Protein 3DMN (pdb70)

Radius of gyration: 14.31 Å; Cα contacts (8 Å, |Δi|>4): 328; chains: 1; bounding box: 38×34×31 Å

Structure (mmCIF, N/CA/C/O backbone):
data_3DMN
#
_entry.id   3DMN
#
_cell.length_a   99.292
_cell.length_b   99.292
_cell.length_c   72.365
_cell.angle_alpha   90.00
_cell.angle_beta   90.00
_cell.angle_gamma   120.00
#
_symmetry.space_group_name_H-M   'P 65 2 2'
#
loop_
_entity.id
_entity.type
_entity.pdbx_description
1 polymer 'Putative DNA helicase'
2 non-polymer 'ACETATE ION'
3 non-polymer 1,2-ETHANEDIOL
4 non-polymer 'FORMIC ACID'
5 water water
#
loop_
_atom_site.group_PDB
_atom_site.id
_atom_site.type_symbol
_atom_site.label_atom_id
_atom_site.label_alt_id
_atom_site.label_comp_id
_atom_site.label_asym_id
_atom_site.label_entity_id
_atom_site.label_seq_id
_atom_site.pdbx_PDB_ins_code
_atom_site.Cartn_x
_atom_site.Cartn_y
_atom_site.Cartn_z
_atom_site.occupancy
_atom_site.B_iso_or_equiv
_atom_site.auth_seq_id
_atom_site.auth_comp_id
_atom_site.auth_asym_id
_atom_site.auth_atom_id
_atom_site.pdbx_PDB_model_num
ATOM 1 N N . ALA A 1 3 ? 23.401 57.599 -8.026 1.00 52.44 596 ALA A N 1
ATOM 2 C CA . ALA A 1 3 ? 22.280 56.642 -7.749 1.00 52.03 596 ALA A CA 1
ATOM 3 C C . ALA A 1 3 ? 22.285 55.493 -8.753 1.00 51.73 596 ALA A C 1
ATOM 4 O O . ALA A 1 3 ? 21.653 54.454 -8.529 1.00 52.23 596 ALA A O 1
ATOM 6 N N . SER A 1 4 ? 22.988 55.695 -9.867 1.00 50.50 597 SER A N 1
ATOM 7 C CA . SER A 1 4 ? 23.166 54.655 -10.884 1.00 48.89 597 SER A CA 1
ATOM 8 C C . SER A 1 4 ? 24.388 53.791 -10.566 1.00 48.11 597 SER A C 1
ATOM 9 O O . SER A 1 4 ? 24.427 52.605 -10.904 1.00 47.53 597 SER A O 1
ATOM 12 N N . TYR A 1 5 ? 25.380 54.406 -9.923 1.00 46.98 598 TYR A N 1
ATOM 13 C CA . TYR A 1 5 ? 26.605 53.705 -9.531 1.00 46.69 598 TYR A CA 1
ATOM 14 C C . TYR A 1 5 ? 26.361 52.806 -8.328 1.00 46.91 598 TYR A C 1
ATOM 15 O O . TYR A 1 5 ? 25.677 53.204 -7.375 1.00 48.01 598 TYR A O 1
ATOM 24 N N . ARG A 1 6 ? 26.965 51.619 -8.353 1.00 45.73 599 ARG A N 1
ATOM 25 C CA . ARG A 1 6 ? 26.926 50.711 -7.199 1.00 44.82 599 ARG A CA 1
ATOM 26 C C . ARG A 1 6 ? 28.313 50.148 -6.897 1.00 42.16 599 ARG A C 1
ATOM 27 O O . ARG A 1 6 ? 29.076 49.831 -7.829 1.00 42.87 599 ARG A O 1
ATOM 35 N N . SER A 1 7 ? 28.633 50.040 -5.607 1.00 40.44 600 SER A N 1
ATOM 36 C CA . SER A 1 7 ? 29.901 49.481 -5.187 1.00 37.38 600 SER A CA 1
ATOM 37 C C . SER A 1 7 ? 29.824 47.966 -5.225 1.00 34.65 600 SER A C 1
ATOM 38 O O . SER A 1 7 ? 28.749 47.364 -5.449 1.00 34.03 600 SER A O 1
ATOM 41 N N . THR A 1 8 ? 30.977 47.353 -5.003 1.00 30.63 601 THR A N 1
ATOM 42 C CA . THR A 1 8 ? 31.060 45.900 -4.883 1.00 28.67 601 THR A CA 1
ATOM 43 C C . THR A 1 8 ? 30.276 45.477 -3.653 1.00 27.45 601 THR A C 1
ATOM 44 O O . THR A 1 8 ? 30.089 46.259 -2.722 1.00 27.39 601 THR A O 1
ATOM 48 N N . GLN A 1 9 ? 29.839 44.218 -3.657 1.00 26.98 602 GLN A N 1
ATOM 49 C CA . GLN A 1 9 ? 29.210 43.680 -2.442 1.00 25.83 602 GLN A CA 1
ATOM 50 C C . GLN A 1 9 ? 30.078 43.839 -1.189 1.00 26.06 602 GLN A C 1
ATOM 51 O O . GLN A 1 9 ? 29.558 44.057 -0.092 1.00 25.99 602 GLN A O 1
ATOM 57 N N . GLN A 1 10 ? 31.388 43.697 -1.348 1.00 26.07 603 GLN A N 1
ATOM 58 C CA . GLN A 1 10 ? 32.318 43.781 -0.211 1.00 26.63 603 GLN A CA 1
ATOM 59 C C . GLN A 1 10 ? 32.240 45.169 0.423 1.00 27.17 603 GLN A C 1
ATOM 60 O O . GLN A 1 10 ? 32.144 45.301 1.650 1.00 28.40 603 GLN A O 1
ATOM 66 N N . ILE A 1 11 ? 32.307 46.203 -0.413 1.00 26.17 604 ILE A N 1
ATOM 67 C CA . ILE A 1 11 ? 32.245 47.587 0.101 1.00 26.61 604 ILE A CA 1
ATOM 68 C C . ILE A 1 11 ? 30.853 47.893 0.661 1.00 26.84 604 ILE A C 1
ATOM 69 O O . ILE A 1 11 ? 30.741 48.492 1.724 1.00 27.77 604 ILE A O 1
ATOM 74 N N . THR A 1 12 ? 29.803 47.462 -0.048 1.00 27.97 605 THR A N 1
ATOM 75 C CA . THR A 1 12 ? 28.425 47.681 0.395 1.00 28.47 605 THR A CA 1
ATOM 76 C C . THR A 1 12 ? 28.179 47.075 1.781 1.00 28.17 605 THR A C 1
ATOM 77 O O . THR A 1 12 ? 27.598 47.702 2.663 1.00 28.31 605 THR A O 1
ATOM 81 N N . ASP A 1 13 ? 28.632 45.841 1.957 1.00 26.82 606 ASP A N 1
ATOM 82 C CA . ASP A 1 13 ? 28.428 45.156 3.212 1.00 26.86 606 ASP A CA 1
ATOM 83 C C . ASP A 1 13 ? 29.213 45.757 4.386 1.00 27.51 606 ASP A C 1
ATOM 84 O O . ASP A 1 13 ? 28.688 45.861 5.487 1.00 28.39 606 ASP A O 1
ATOM 89 N N . PHE A 1 14 ? 30.474 46.084 4.146 1.00 27.45 607 PHE A N 1
ATOM 90 C CA . PHE A 1 14 ? 31.265 46.782 5.153 1.00 28.16 607 PHE A CA 1
ATOM 91 C C . PHE A 1 14 ? 30.615 48.139 5.524 1.00 28.21 607 PHE A C 1
ATOM 92 O O . PHE A 1 14 ? 30.364 48.439 6.721 1.00 28.31 607 PHE A O 1
ATOM 100 N N . THR A 1 15 ? 30.283 48.943 4.505 1.00 28.84 608 THR A N 1
ATOM 101 C CA . THR A 1 15 ? 29.765 50.261 4.814 1.00 29.34 608 THR A CA 1
ATOM 102 C C . THR A 1 15 ? 28.397 50.255 5.490 1.00 29.68 608 THR A C 1
ATOM 103 O O . THR A 1 15 ? 28.132 51.096 6.351 1.00 29.38 608 THR A O 1
ATOM 107 N N . LYS A 1 16 ? 27.525 49.312 5.117 1.00 28.55 609 LYS A N 1
ATOM 108 C CA . LYS A 1 16 ? 26.176 49.306 5.689 1.00 30.01 609 LYS A CA 1
ATOM 109 C C . LYS A 1 16 ? 26.248 49.189 7.225 1.00 29.93 609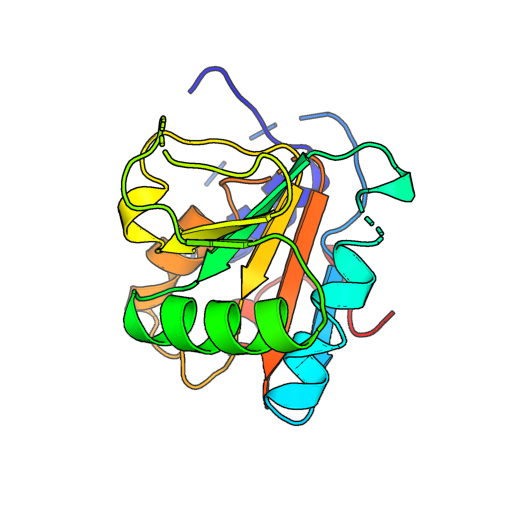 LYS A C 1
ATOM 110 O O . LYS A 1 16 ? 25.403 49.712 7.929 1.00 29.63 609 LYS A O 1
ATOM 116 N N . GLU A 1 17 ? 27.274 48.508 7.735 1.00 28.62 610 GLU A N 1
ATOM 117 C CA . GLU A 1 17 ? 27.337 48.200 9.166 1.00 29.00 610 GLU A CA 1
ATOM 118 C C . GLU A 1 17 ? 27.886 49.381 9.953 1.00 28.85 610 GLU A C 1
ATOM 119 O O . GLU A 1 17 ? 27.931 49.337 11.194 1.00 29.26 610 GLU A O 1
ATOM 125 N N . ILE A 1 18 ? 28.312 50.430 9.235 1.00 27.91 611 ILE A N 1
ATOM 126 C CA . ILE A 1 18 ? 28.758 51.675 9.932 1.00 28.91 611 ILE A CA 1
ATOM 127 C C . ILE A 1 18 ? 27.551 52.408 10.542 1.00 29.56 611 ILE A C 1
ATOM 128 O O . ILE A 1 18 ? 27.669 53.103 11.575 1.00 30.26 611 ILE A O 1
ATOM 133 N N . LEU A 1 19 ? 26.407 52.280 9.878 1.00 31.41 612 LEU A N 1
ATOM 134 C CA . LEU A 1 19 ? 25.173 52.919 10.345 1.00 32.91 612 LEU A CA 1
ATOM 135 C C . LEU A 1 19 ? 24.494 52.079 11.416 1.00 35.65 612 LEU A C 1
ATOM 136 O O . LEU A 1 19 ? 24.540 50.864 11.366 1.00 35.98 612 LEU A O 1
ATOM 141 N N . VAL A 1 20 ? 23.880 52.736 12.383 1.00 37.78 613 VAL A N 1
ATOM 142 C CA . VAL A 1 20 ? 22.991 52.053 13.329 1.00 42.64 613 VAL A CA 1
ATOM 143 C C . VAL A 1 20 ? 21.570 52.516 12.940 1.00 45.75 613 VAL A C 1
ATOM 144 O O . VAL A 1 20 ? 21.182 53.647 13.205 1.00 47.61 613 VAL A O 1
ATOM 148 N N . ASN A 1 21 ? 20.833 51.659 12.249 1.00 49.44 614 ASN A N 1
ATOM 149 C CA . ASN A 1 21 ? 19.663 52.112 11.475 1.00 51.70 614 ASN A CA 1
ATOM 150 C C . ASN A 1 21 ? 18.342 52.025 12.233 1.00 52.61 614 ASN A C 1
ATOM 151 O O . ASN A 1 21 ? 17.631 53.027 12.385 1.00 54.40 614 ASN A O 1
ATOM 156 N N . ARG A 1 30 ? 28.631 42.922 -8.409 1.00 38.27 623 ARG A N 1
ATOM 157 C CA . ARG A 1 30 ? 29.961 43.479 -8.344 1.00 36.19 623 ARG A CA 1
ATOM 158 C C . ARG A 1 30 ? 30.712 42.833 -7.183 1.00 35.23 623 ARG A C 1
ATOM 159 O O . ARG A 1 30 ? 30.336 43.012 -6.044 1.00 33.66 623 ARG A O 1
ATOM 161 N N . GLN A 1 31 ? 31.760 42.078 -7.489 1.00 34.39 624 GLN A N 1
ATOM 162 C CA . GLN A 1 31 ? 32.645 41.498 -6.466 1.00 34.32 624 GLN A CA 1
ATOM 163 C C . GLN A 1 31 ? 34.013 42.147 -6.514 1.00 34.46 624 GLN A C 1
ATOM 164 O O . GLN A 1 31 ? 34.534 42.407 -7.594 1.00 34.89 624 GLN A O 1
ATOM 170 N N . GLY A 1 32 ? 34.604 42.365 -5.344 1.00 33.71 625 GLY A N 1
ATOM 171 C CA . GLY A 1 32 ? 35.937 42.919 -5.240 1.00 33.83 625 GLY A CA 1
ATOM 172 C C . GLY A 1 32 ? 36.623 42.526 -3.941 1.00 34.41 625 GLY A C 1
ATOM 173 O O . GLY A 1 32 ? 36.130 41.652 -3.203 1.00 34.60 625 GLY A O 1
ATOM 174 N N . ASP A 1 33 ? 37.758 43.167 -3.671 1.00 33.50 626 ASP A N 1
ATOM 175 C CA . ASP A 1 33 ? 38.566 42.883 -2.480 1.00 34.03 626 ASP A CA 1
ATOM 176 C C . ASP A 1 33 ? 37.811 43.331 -1.232 1.00 33.04 626 ASP A C 1
ATOM 177 O O . ASP A 1 33 ? 37.116 44.363 -1.244 1.00 32.12 626 ASP A O 1
ATOM 182 N N . LEU A 1 34 ? 38.003 42.609 -0.131 1.00 32.93 627 LEU A N 1
ATOM 183 C CA . LEU A 1 34 ? 37.530 43.143 1.157 1.00 31.92 627 LEU A CA 1
ATOM 184 C C . LEU A 1 34 ? 38.221 44.481 1.434 1.00 31.89 627 LEU A C 1
ATOM 185 O O . LEU A 1 34 ? 39.422 44.616 1.155 1.00 30.87 627 LEU A O 1
ATOM 190 N N . PRO A 1 35 ? 37.469 45.473 1.973 1.00 31.28 628 PRO A N 1
ATOM 191 C CA . PRO A 1 35 ? 38.162 46.712 2.435 1.00 29.76 628 PRO A CA 1
ATOM 192 C C . PRO A 1 35 ? 39.307 46.371 3.358 1.00 30.65 628 PRO A C 1
ATOM 193 O O . PRO A 1 35 ? 39.237 45.401 4.124 1.00 29.39 628 PRO A O 1
ATOM 197 N N . ASN A 1 36 ? 40.400 47.104 3.213 1.00 29.90 629 ASN A N 1
ATOM 198 C CA . ASN A 1 36 ? 41.563 46.878 4.091 1.00 29.42 629 ASN A CA 1
ATOM 199 C C . ASN A 1 36 ? 41.737 48.025 5.047 1.00 30.11 629 ASN A C 1
ATOM 200 O O . ASN A 1 36 ? 41.796 49.178 4.634 1.00 30.01 629 ASN A O 1
ATOM 205 N N . VAL A 1 37 ? 41.806 47.679 6.330 1.00 29.75 630 VAL A N 1
ATOM 206 C CA . VAL A 1 37 ? 41.995 48.669 7.390 1.00 29.27 630 VAL A CA 1
ATOM 207 C C . VAL A 1 37 ? 43.424 48.511 7.918 1.00 29.72 630 VAL A C 1
ATOM 208 O O . VAL A 1 37 ? 43.891 47.384 8.180 1.00 29.41 630 VAL A O 1
ATOM 212 N N . VAL A 1 38 ? 44.108 49.645 8.076 1.00 28.48 631 VAL A N 1
ATOM 213 C CA . VAL A 1 38 ? 45.482 49.590 8.609 1.00 30.26 631 VAL A CA 1
ATOM 214 C C . VAL A 1 38 ? 45.566 50.597 9.708 1.00 29.13 631 VAL A C 1
ATOM 215 O O . VAL A 1 38 ? 45.288 51.773 9.496 1.00 29.96 631 VAL A O 1
ATOM 219 N N . VAL A 1 39 ? 45.956 50.115 10.891 1.00 29.22 632 VAL A N 1
ATOM 220 C CA . VAL A 1 39 ? 46.112 50.992 12.058 1.00 28.47 632 VAL A CA 1
ATOM 221 C C . VAL A 1 39 ? 47.595 51.207 12.274 1.00 29.64 632 VAL A C 1
ATOM 222 O O . VAL A 1 39 ? 48.358 50.233 12.336 1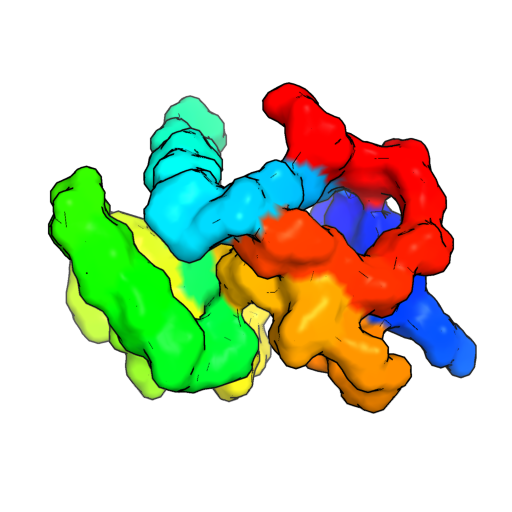.00 31.22 632 VAL A O 1
ATOM 226 N N . THR A 1 40 ? 48.002 52.473 12.347 1.00 28.59 633 THR A N 1
ATOM 227 C CA . THR A 1 40 ? 49.419 52.838 12.379 1.00 28.56 633 THR A CA 1
ATOM 228 C C . THR A 1 40 ? 49.711 53.634 13.647 1.00 28.15 633 THR A C 1
ATOM 229 O O . THR A 1 40 ? 48.811 54.244 14.208 1.00 28.16 633 THR A O 1
ATOM 233 N N . PRO A 1 41 ? 50.963 53.597 14.134 1.00 27.77 634 PRO A N 1
ATOM 234 C CA . PRO A 1 41 ? 51.258 54.220 15.429 1.00 27.58 634 PRO A CA 1
ATOM 235 C C . PRO A 1 41 ? 51.388 55.715 15.465 1.00 27.91 634 PRO A C 1
ATOM 236 O O . PRO A 1 41 ? 51.349 56.292 16.554 1.00 28.18 634 PRO A O 1
ATOM 240 N N . ASN A 1 42 ? 51.625 56.357 14.317 1.00 27.94 635 ASN A N 1
ATOM 241 C CA . ASN A 1 42 ? 51.838 57.798 14.304 1.00 27.19 635 ASN A CA 1
ATOM 242 C C . ASN A 1 42 ? 51.592 58.326 12.907 1.00 27.47 635 ASN A C 1
ATOM 243 O O . ASN A 1 42 ? 51.430 57.524 11.951 1.00 27.15 635 ASN A O 1
ATOM 248 N N . PHE A 1 43 ? 51.604 59.662 12.805 1.00 27.24 636 PHE A N 1
ATOM 249 C CA . PHE A 1 43 ? 51.237 60.333 11.550 1.00 27.35 636 PHE A CA 1
ATOM 250 C C . PHE A 1 43 ? 52.131 59.883 10.377 1.00 27.11 636 PHE A C 1
ATOM 251 O O . PHE A 1 43 ? 51.598 59.514 9.325 1.00 26.47 636 PHE A O 1
ATOM 259 N N . GLU A 1 44 ? 53.444 59.860 10.601 1.00 27.44 637 GLU A N 1
ATOM 260 C CA . GLU A 1 44 ? 54.406 59.481 9.552 1.00 27.51 637 GLU A CA 1
ATOM 261 C C . GLU A 1 44 ? 54.211 58.023 9.129 1.00 27.15 637 GLU A C 1
ATOM 262 O O . GLU A 1 44 ? 54.283 57.702 7.932 1.00 27.38 637 GLU A O 1
ATOM 268 N N . ALA A 1 45 ? 53.900 57.132 10.088 1.00 26.38 638 ALA A N 1
ATOM 269 C CA . ALA A 1 45 ? 53.584 55.758 9.700 1.00 26.12 638 ALA A CA 1
ATOM 270 C C . ALA A 1 45 ? 52.275 55.654 8.897 1.00 26.37 638 ALA A C 1
ATOM 271 O O . ALA A 1 45 ? 52.114 54.805 7.986 1.00 26.62 638 ALA A O 1
ATOM 273 N N . GLY A 1 46 ? 51.304 56.498 9.260 1.00 26.42 639 GLY A N 1
ATOM 274 C CA . GLY A 1 46 ? 50.068 56.564 8.458 1.00 27.98 639 GLY A CA 1
ATOM 275 C C . GLY A 1 46 ? 50.360 56.980 7.036 1.00 27.21 639 GLY A C 1
ATOM 276 O O . GLY A 1 46 ? 49.843 56.385 6.095 1.00 26.51 639 GLY A O 1
ATOM 277 N N . VAL A 1 47 ? 51.206 58.007 6.880 1.00 26.62 640 VAL A N 1
ATOM 278 C CA . VAL A 1 47 ? 51.563 58.489 5.545 1.00 26.36 640 VAL A CA 1
ATOM 279 C C . VAL A 1 47 ? 52.308 57.365 4.776 1.00 26.49 640 VAL A C 1
ATOM 280 O O . VAL A 1 47 ? 52.054 57.164 3.591 1.00 27.42 640 VAL A O 1
ATOM 284 N N . ASP A 1 48 ? 53.199 56.621 5.451 1.00 25.79 641 ASP A N 1
ATOM 285 C CA . ASP A 1 48 ? 53.847 55.462 4.809 1.00 25.78 641 ASP A CA 1
ATOM 286 C C . ASP A 1 48 ? 52.771 54.541 4.187 1.00 26.24 641 ASP A C 1
ATOM 287 O O . ASP A 1 48 ? 52.913 54.026 3.058 1.00 27.65 641 ASP A O 1
ATOM 292 N N . GLN A 1 49 ? 51.712 54.283 4.958 1.00 26.49 642 GLN A N 1
ATOM 293 C CA A GLN A 1 49 ? 50.703 53.354 4.448 0.50 27.37 642 GLN A CA 1
ATOM 294 C CA B GLN A 1 49 ? 50.691 53.370 4.470 0.50 27.18 642 GLN A CA 1
ATOM 295 C C . GLN A 1 49 ? 49.949 53.929 3.269 1.00 27.51 642 GLN A C 1
ATOM 296 O O . GLN A 1 49 ? 49.578 53.183 2.342 1.00 28.34 642 GLN A O 1
ATOM 307 N N . VAL A 1 50 ? 49.695 55.234 3.287 1.00 26.98 643 VAL A N 1
ATOM 308 C CA . VAL A 1 50 ? 49.056 55.889 2.134 1.00 26.02 643 VAL A CA 1
ATOM 309 C C . VAL A 1 50 ? 49.947 55.745 0.877 1.00 26.05 643 VAL A C 1
ATOM 310 O O . VAL A 1 50 ? 49.470 55.418 -0.217 1.00 26.38 643 VAL A O 1
ATOM 314 N N . VAL A 1 51 ? 51.237 56.006 1.036 1.00 25.74 644 VAL A N 1
ATOM 315 C CA . VAL A 1 51 ? 52.181 55.882 -0.096 1.00 27.33 644 VAL A CA 1
ATOM 316 C C . VAL A 1 51 ? 52.147 54.453 -0.669 1.00 27.45 644 VAL A C 1
ATOM 317 O O . VAL A 1 51 ? 52.049 54.225 -1.896 1.00 27.57 644 VAL A O 1
ATOM 321 N N . ASP A 1 52 ? 52.184 53.492 0.246 1.00 27.09 645 ASP A N 1
ATOM 322 C CA . ASP A 1 52 ? 52.201 52.088 -0.093 1.00 28.13 645 ASP A CA 1
ATOM 323 C C . ASP A 1 52 ? 50.894 51.661 -0.786 1.00 28.54 645 ASP A C 1
ATOM 324 O O . ASP A 1 52 ? 50.927 50.929 -1.808 1.00 30.23 645 ASP A O 1
ATOM 329 N N . GLN A 1 53 ? 49.763 52.122 -0.249 1.00 27.74 646 GLN A N 1
ATOM 330 C CA . GLN A 1 53 ? 48.472 51.821 -0.868 1.00 28.46 646 GLN A CA 1
ATOM 331 C C . GLN A 1 53 ? 48.329 52.439 -2.262 1.00 28.73 646 GLN A C 1
ATOM 332 O O . GLN A 1 53 ? 47.787 51.825 -3.177 1.00 29.18 646 GLN A O 1
ATOM 338 N N . LEU A 1 54 ? 48.840 53.655 -2.427 1.00 28.47 647 LEU A N 1
ATOM 339 C CA . LEU A 1 54 ? 48.777 54.311 -3.732 1.00 29.64 647 LEU A CA 1
ATOM 340 C C . LEU A 1 54 ? 49.571 53.492 -4.746 1.00 29.85 647 LEU A C 1
ATOM 341 O O . LEU A 1 54 ? 49.123 53.282 -5.869 1.00 30.60 647 LEU A O 1
ATOM 346 N N . ALA A 1 55 ? 50.724 52.977 -4.322 1.00 30.15 648 ALA A N 1
ATOM 347 C CA . ALA A 1 55 ? 51.550 52.142 -5.205 1.00 31.94 648 ALA A CA 1
ATOM 348 C C . ALA A 1 55 ? 50.809 50.848 -5.539 1.00 32.39 648 ALA A C 1
ATOM 349 O O . ALA A 1 55 ? 50.821 50.424 -6.693 1.00 34.20 648 ALA A O 1
ATOM 364 N N . ASN A 1 57 ? 47.471 50.295 -5.467 1.00 33.02 650 ASN A N 1
ATOM 365 C CA . ASN A 1 57 ? 46.339 50.645 -6.323 1.00 33.09 650 ASN A CA 1
ATOM 366 C C . ASN A 1 57 ? 46.790 50.953 -7.750 1.00 33.98 650 ASN A C 1
ATOM 367 O O . ASN A 1 57 ? 46.195 50.450 -8.708 1.00 33.63 650 ASN A O 1
ATOM 372 N N . ASP A 1 58 ? 47.863 51.738 -7.883 1.00 34.28 651 ASP A N 1
ATOM 373 C CA . ASP A 1 58 ? 48.454 52.041 -9.203 1.00 35.30 651 ASP A CA 1
ATOM 374 C C . ASP A 1 58 ? 48.793 50.769 -9.964 1.00 34.62 651 ASP A C 1
ATOM 375 O O . ASP A 1 58 ? 48.591 50.687 -11.167 1.00 35.23 651 ASP A O 1
ATOM 380 N N . SER A 1 59 ? 49.325 49.786 -9.254 1.00 35.56 652 SER A N 1
ATOM 381 C CA . SER A 1 59 ? 49.777 48.535 -9.865 1.00 36.38 652 SER A CA 1
ATOM 382 C C . SER A 1 59 ? 48.609 47.694 -10.405 1.00 37.32 652 SER A C 1
ATOM 383 O O . SER A 1 59 ? 48.782 46.841 -11.316 1.00 37.69 652 SER A O 1
ATOM 386 N N . GLU A 1 60 ? 47.418 47.954 -9.866 1.00 38.51 653 GLU A N 1
ATOM 387 C CA . GLU A 1 60 ? 46.200 47.263 -10.277 1.00 39.77 653 GLU A CA 1
ATOM 388 C C . GLU A 1 60 ? 45.401 48.137 -11.230 1.00 39.46 653 GLU A C 1
ATOM 389 O O . GLU A 1 60 ? 44.288 47.783 -11.629 1.00 39.61 653 GLU A O 1
ATOM 395 N N . ARG A 1 61 ? 45.993 49.277 -11.582 1.00 38.55 654 ARG A N 1
ATOM 396 C CA . ARG A 1 61 ? 45.437 50.230 -12.542 1.00 39.08 654 ARG A CA 1
ATOM 397 C C . ARG A 1 61 ? 44.173 50.893 -12.022 1.00 38.15 654 ARG A C 1
ATOM 398 O O . ARG A 1 61 ? 43.265 51.222 -12.798 1.00 37.67 654 ARG A O 1
ATOM 406 N N . ASP A 1 62 ? 44.128 51.105 -10.703 1.00 36.66 655 ASP A N 1
ATOM 407 C CA . ASP A 1 62 ? 43.036 51.843 -10.068 1.00 37.27 655 ASP A CA 1
ATOM 408 C C . ASP A 1 62 ? 43.297 53.326 -10.190 1.00 37.10 655 ASP A C 1
ATOM 409 O O . ASP A 1 62 ? 44.456 53.752 -10.343 1.00 37.72 655 ASP A O 1
ATOM 414 N N . THR A 1 63 ? 42.219 54.102 -10.108 1.00 36.34 656 THR A N 1
ATOM 415 C CA . THR A 1 63 ? 42.319 55.537 -9.903 1.00 36.30 656 THR A CA 1
ATOM 416 C C . THR A 1 63 ? 41.829 55.802 -8.483 1.00 34.94 656 THR A C 1
ATOM 417 O O . THR A 1 63 ? 40.671 55.509 -8.167 1.00 33.31 656 THR A O 1
ATOM 421 N N . THR A 1 64 ? 42.727 56.335 -7.660 1.00 34.99 657 THR A N 1
ATOM 422 C CA . THR A 1 64 ? 42.480 56.544 -6.241 1.00 34.95 657 THR A CA 1
ATOM 423 C C . THR A 1 64 ? 42.203 58.002 -5.830 1.00 35.03 657 THR A C 1
ATOM 424 O O . THR A 1 64 ? 42.932 58.918 -6.276 1.00 37.22 657 THR A O 1
ATOM 428 N N . ALA A 1 65 ? 41.186 58.214 -4.982 1.00 31.08 658 ALA A N 1
ATOM 429 C CA . ALA A 1 65 ? 41.024 59.479 -4.229 1.00 30.74 658 ALA A CA 1
ATOM 430 C C . ALA A 1 65 ? 41.271 59.248 -2.761 1.00 30.11 658 ALA A C 1
ATOM 431 O O . ALA A 1 65 ? 40.850 58.226 -2.225 1.00 29.59 658 ALA A O 1
ATOM 433 N N . ILE A 1 66 ? 41.970 60.171 -2.111 1.00 28.15 659 ILE A N 1
ATOM 434 C CA . ILE A 1 66 ? 42.123 60.116 -0.668 1.00 28.59 659 ILE A CA 1
ATOM 435 C C . ILE A 1 66 ? 41.144 61.115 -0.068 1.00 29.00 659 ILE A C 1
ATOM 436 O O . ILE A 1 66 ? 41.135 62.296 -0.471 1.00 30.18 659 ILE A O 1
ATOM 441 N N . ILE A 1 67 ? 40.259 60.623 0.799 1.00 26.98 660 ILE A N 1
ATOM 442 C CA . ILE A 1 67 ? 39.259 61.520 1.442 1.00 28.66 660 ILE A CA 1
ATOM 443 C C . ILE A 1 67 ? 39.623 61.76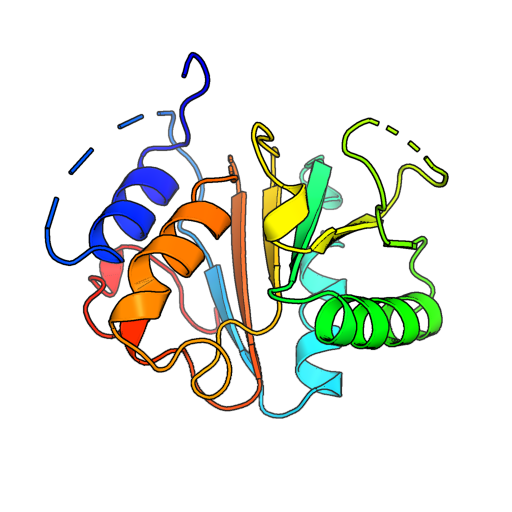1 2.897 1.00 29.81 660 ILE A C 1
ATOM 444 O O . ILE A 1 67 ? 39.721 60.793 3.685 1.00 29.66 660 ILE A O 1
ATOM 449 N N . GLY A 1 68 ? 39.871 63.018 3.235 1.00 30.76 661 GLY A N 1
ATOM 450 C CA . GLY A 1 68 ? 40.165 63.434 4.644 1.00 30.11 661 GLY A CA 1
ATOM 451 C C . GLY A 1 68 ? 38.901 64.111 5.201 1.00 29.17 661 GLY A C 1
ATOM 452 O O . GLY A 1 68 ? 38.054 64.565 4.457 1.00 29.97 661 GLY A O 1
ATOM 453 N N . LYS A 1 69 ? 38.781 64.183 6.506 1.00 28.07 662 LYS A N 1
ATOM 454 C CA . LYS A 1 69 ? 37.545 64.686 7.103 1.00 28.47 662 LYS A CA 1
ATOM 455 C C . LYS A 1 69 ? 37.389 66.168 6.861 1.00 28.85 662 LYS A C 1
ATOM 456 O O . LYS A 1 69 ? 36.279 66.624 6.531 1.00 28.08 662 LYS A O 1
ATOM 462 N N . SER A 1 70 ? 38.465 66.915 7.138 1.00 28.47 663 SER A N 1
ATOM 463 C CA . SER A 1 70 ? 38.389 68.356 7.147 1.00 27.07 663 SER A CA 1
ATOM 464 C C . SER A 1 70 ? 39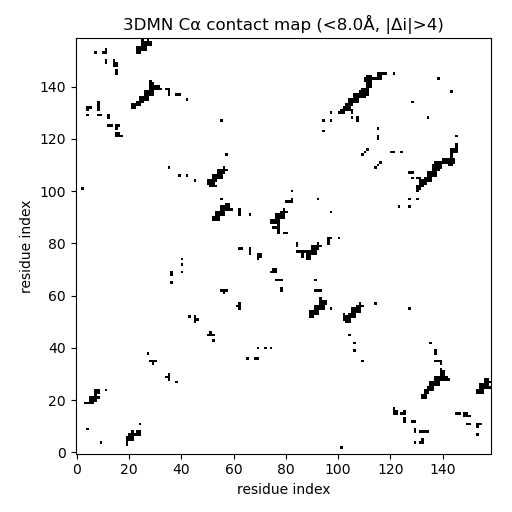.465 68.937 6.265 1.00 27.33 663 SER A C 1
ATOM 465 O O . SER A 1 70 ? 40.459 68.255 5.954 1.00 26.51 663 SER A O 1
ATOM 468 N N . LEU A 1 71 ? 39.326 70.226 5.911 1.00 26.80 664 LEU A N 1
ATOM 469 C CA . LEU A 1 71 ? 40.403 70.858 5.146 1.00 27.00 664 LEU A CA 1
ATOM 470 C C . LEU A 1 71 ? 41.748 70.794 5.885 1.00 27.95 664 LEU A C 1
ATOM 471 O O . LEU A 1 71 ? 42.767 70.543 5.261 1.00 27.17 664 LEU A O 1
ATOM 476 N N . ALA A 1 72 ? 41.761 71.079 7.186 1.00 27.78 665 ALA A N 1
ATOM 477 C CA . ALA A 1 72 ? 43.039 71.185 7.928 1.00 29.00 665 ALA A CA 1
ATOM 478 C C . ALA A 1 72 ? 43.765 69.822 7.839 1.00 28.10 665 ALA A C 1
ATOM 479 O O . ALA A 1 72 ? 44.996 69.741 7.610 1.00 28.44 665 ALA A O 1
ATOM 481 N N . GLU A 1 73 ? 43.018 68.738 8.018 1.00 27.94 666 GLU A N 1
ATOM 482 C CA . GLU A 1 73 ? 43.625 67.383 7.974 1.00 28.74 666 GLU A CA 1
ATOM 483 C C . GLU A 1 73 ? 44.118 67.054 6.568 1.00 28.31 666 GLU A C 1
ATOM 484 O O . GLU A 1 73 ? 45.191 66.495 6.400 1.00 28.75 666 GLU A O 1
ATOM 490 N N . CYS A 1 74 ? 43.335 67.437 5.566 1.00 27.48 667 CYS A N 1
ATOM 491 C CA . CYS A 1 74 ? 43.777 67.308 4.164 1.00 27.34 667 CYS A CA 1
ATOM 492 C C . CYS A 1 74 ? 45.017 68.094 3.841 1.00 27.85 667 CYS A C 1
ATOM 493 O O . CYS A 1 74 ? 45.876 67.582 3.112 1.00 28.07 667 CYS A O 1
ATOM 496 N N . GLU A 1 75 ? 45.128 69.318 4.375 1.00 27.03 668 GLU A N 1
ATOM 497 C CA . GLU A 1 75 ? 46.336 70.127 4.153 1.00 27.31 668 GLU A CA 1
ATOM 498 C C . GLU A 1 75 ? 47.556 69.432 4.765 1.00 27.58 668 GLU A C 1
ATOM 499 O O . GLU A 1 75 ? 48.617 69.404 4.149 1.00 28.49 668 GLU A O 1
ATOM 505 N N . ALA A 1 76 ? 47.405 68.908 5.987 1.00 28.61 669 ALA A N 1
ATOM 506 C CA . ALA A 1 76 ? 48.549 68.267 6.683 1.00 28.88 669 ALA A CA 1
ATOM 507 C C . ALA A 1 76 ? 48.988 67.031 5.878 1.00 28.54 669 ALA A C 1
ATOM 508 O O . ALA A 1 76 ? 50.180 66.800 5.694 1.00 29.25 669 ALA A O 1
ATOM 510 N N . LEU A 1 77 ? 48.021 66.259 5.378 1.00 27.87 670 LEU A N 1
ATOM 511 C CA . LEU A 1 77 ? 48.358 65.036 4.619 1.00 28.14 670 LEU A CA 1
ATOM 512 C C . LEU A 1 77 ? 49.025 65.416 3.318 1.00 28.04 670 LEU A C 1
ATOM 513 O O . LEU A 1 77 ? 49.987 64.768 2.895 1.00 28.24 670 LEU A O 1
ATOM 518 N N . THR A 1 78 ? 48.475 66.436 2.662 1.00 26.40 671 THR A N 1
ATOM 519 C CA . THR A 1 78 ? 48.997 66.892 1.367 1.00 26.92 671 THR A CA 1
ATOM 520 C C . THR A 1 78 ? 50.460 67.305 1.500 1.00 27.08 671 THR A C 1
ATOM 521 O O . THR A 1 78 ? 51.296 66.883 0.683 1.00 27.94 671 THR A O 1
ATOM 525 N N . LYS A 1 79 ? 50.765 68.138 2.490 1.00 27.45 672 LYS A N 1
ATOM 526 C CA . LYS A 1 79 ? 52.153 68.591 2.696 1.00 27.58 672 LYS A CA 1
ATOM 527 C C . LYS A 1 79 ? 53.048 67.355 2.873 1.00 27.42 672 LYS A C 1
ATOM 528 O O . LYS A 1 79 ? 54.126 67.267 2.288 1.00 27.52 672 LYS A O 1
ATOM 534 N N . ALA A 1 80 ? 52.593 66.394 3.684 1.00 27.03 673 ALA A N 1
ATOM 535 C CA . ALA A 1 80 ? 53.404 65.200 3.964 1.00 27.35 673 ALA A CA 1
ATOM 536 C C . ALA A 1 80 ? 53.593 64.368 2.683 1.00 27.20 673 ALA A C 1
ATOM 537 O O . ALA A 1 80 ? 54.704 63.923 2.383 1.00 28.05 673 ALA A O 1
ATOM 539 N N . LEU A 1 81 ? 52.529 64.205 1.890 1.00 26.54 674 LEU A N 1
ATOM 540 C CA . LEU A 1 81 ? 52.650 63.368 0.709 1.00 26.16 674 LEU A CA 1
ATOM 541 C C . LEU A 1 81 ? 53.572 64.012 -0.328 1.00 25.00 674 LEU A C 1
ATOM 542 O O . LEU A 1 81 ? 54.352 63.330 -1.016 1.00 25.39 674 LEU A O 1
ATOM 547 N N . LYS A 1 82 ? 53.519 65.337 -0.438 1.00 25.13 675 LYS A N 1
ATOM 548 C CA . LYS A 1 82 ? 54.449 66.004 -1.385 1.00 25.34 675 LYS A CA 1
ATOM 549 C C . LYS A 1 82 ? 55.895 65.767 -0.958 1.00 25.02 675 LYS A C 1
ATOM 550 O O . LYS A 1 82 ? 56.770 65.583 -1.790 1.00 24.32 675 LYS A O 1
ATOM 556 N N . ALA A 1 83 ? 56.130 65.754 0.354 1.00 25.32 676 ALA A N 1
ATOM 557 C CA . ALA A 1 83 ? 57.458 65.447 0.897 1.00 24.90 676 ALA A CA 1
ATOM 558 C C . ALA A 1 83 ? 57.822 63.961 0.766 1.00 25.68 676 ALA A C 1
ATOM 559 O O . ALA A 1 83 ? 58.962 63.573 1.075 1.00 27.05 676 ALA A O 1
ATOM 561 N N . ARG A 1 84 ? 56.902 63.143 0.248 1.00 24.58 677 ARG A N 1
ATOM 562 C CA . ARG A 1 84 ? 57.244 61.758 -0.120 1.00 25.75 677 ARG A CA 1
ATOM 563 C C . ARG A 1 84 ? 57.421 61.600 -1.611 1.00 26.80 677 ARG A C 1
ATOM 564 O O . ARG A 1 84 ? 57.561 60.459 -2.112 1.00 26.43 677 ARG A O 1
ATOM 572 N N . GLY A 1 85 ? 57.453 62.722 -2.338 1.00 26.01 678 GLY A N 1
ATOM 573 C CA . GLY A 1 85 ? 57.649 62.721 -3.778 1.00 26.32 678 GLY A CA 1
ATOM 574 C C . GLY A 1 85 ? 56.388 62.447 -4.580 1.00 25.64 678 GLY A C 1
ATOM 575 O O . GLY A 1 85 ? 56.494 62.211 -5.795 1.00 27.54 678 GLY A O 1
ATOM 576 N N . GLU A 1 86 ? 55.219 62.492 -3.926 1.00 25.38 679 GLU A N 1
ATOM 577 C CA . GLU A 1 86 ? 53.953 62.218 -4.640 1.00 26.80 679 GLU A CA 1
ATOM 578 C C . GLU A 1 86 ? 53.550 63.469 -5.398 1.00 27.66 679 GLU A C 1
ATOM 579 O O . GLU A 1 86 ? 53.785 64.602 -4.924 1.00 27.88 679 GLU A O 1
ATOM 585 N N . GLN A 1 87 ? 52.854 63.271 -6.521 1.00 27.44 680 GLN A N 1
ATOM 586 C CA . GLN A 1 87 ? 52.167 64.387 -7.189 1.00 28.90 680 GLN A CA 1
ATOM 587 C C . GLN A 1 87 ? 50.820 64.480 -6.507 1.00 28.15 680 GLN A C 1
ATOM 588 O O . GLN A 1 87 ? 50.090 63.495 -6.505 1.00 30.27 680 GLN A O 1
ATOM 594 N N . VAL A 1 88 ? 50.536 65.607 -5.875 1.00 27.67 681 VAL A N 1
ATOM 595 C CA . VAL A 1 88 ? 49.300 65.734 -5.051 1.00 28.62 681 VAL A CA 1
ATOM 596 C C . VAL A 1 88 ? 48.496 66.951 -5.469 1.00 29.30 681 VAL A C 1
ATOM 597 O O . VAL A 1 88 ? 49.050 68.060 -5.716 1.00 30.06 681 VAL A O 1
ATOM 601 N N . THR A 1 89 ? 47.182 66.732 -5.570 1.00 29.17 682 THR A N 1
ATOM 602 C CA . THR A 1 89 ? 46.247 67.819 -5.835 1.00 29.50 682 THR A CA 1
ATOM 603 C C . THR A 1 89 ? 45.237 67.832 -4.692 1.00 29.61 682 THR A C 1
ATOM 604 O O . THR A 1 89 ? 44.413 66.916 -4.574 1.00 29.82 682 THR A O 1
ATOM 608 N N . LEU A 1 90 ? 45.320 68.865 -3.856 1.00 29.77 683 LEU A N 1
ATOM 609 C CA . LEU A 1 90 ? 44.353 69.036 -2.791 1.00 31.46 683 LEU A CA 1
ATOM 610 C C . LEU A 1 90 ? 43.207 69.794 -3.435 1.00 32.63 683 LEU A C 1
ATOM 611 O O . LEU A 1 90 ? 43.341 70.994 -3.791 1.00 31.86 683 LEU A O 1
ATOM 616 N N . ILE A 1 91 ? 42.126 69.041 -3.695 1.00 35.09 684 ILE A N 1
ATOM 617 C CA . ILE A 1 91 ? 41.048 69.522 -4.597 1.00 37.92 684 ILE A CA 1
ATOM 618 C C . ILE A 1 91 ? 40.224 70.575 -3.932 1.00 38.76 684 ILE A C 1
ATOM 619 O O . ILE A 1 91 ? 40.005 70.545 -2.714 1.00 39.84 684 ILE A O 1
ATOM 624 N N . GLN A 1 92 ? 39.814 71.560 -4.759 1.00 39.65 685 GLN A N 1
ATOM 625 C CA . GLN A 1 92 ? 38.996 72.700 -4.293 1.00 41.73 685 GLN A CA 1
ATOM 626 C C . GLN A 1 92 ? 37.625 72.701 -4.984 1.00 41.64 685 GLN A C 1
ATOM 627 O O . GLN A 1 92 ? 36.716 73.463 -4.610 1.00 41.15 685 GLN A O 1
ATOM 633 N N . THR A 1 93 ? 37.495 71.847 -6.001 1.00 41.02 686 THR A N 1
ATOM 634 C CA . THR A 1 93 ? 36.235 71.706 -6.726 1.00 41.21 686 THR A CA 1
ATOM 635 C C . THR A 1 93 ? 36.198 70.306 -7.348 1.00 41.43 686 THR A C 1
ATOM 636 O O . THR A 1 93 ? 37.243 69.717 -7.562 1.00 41.08 686 THR A O 1
ATOM 640 N N . GLU A 1 94 ? 35.016 69.763 -7.618 1.00 41.55 687 GLU A N 1
ATOM 641 C CA . GLU A 1 94 ? 34.920 68.351 -8.033 1.00 42.69 687 GLU A CA 1
ATOM 642 C C . GLU A 1 94 ? 35.704 68.047 -9.327 1.00 41.56 687 GLU A C 1
ATOM 643 O O . GLU A 1 94 ? 36.366 67.009 -9.492 1.00 39.70 687 GLU A O 1
ATOM 649 N N . ASN A 1 95 ? 35.687 69.015 -10.226 1.00 41.54 688 ASN A N 1
ATOM 650 C CA . ASN A 1 95 ? 35.911 68.711 -11.604 1.00 42.22 688 ASN A CA 1
ATOM 651 C C . ASN A 1 95 ? 36.463 67.404 -12.229 1.00 42.37 688 ASN A C 1
ATOM 652 O O . ASN A 1 95 ? 35.922 67.008 -13.297 1.00 43.92 688 ASN A O 1
ATOM 657 N N . ARG A 1 97 ? 42.194 70.775 -10.029 1.00 60.54 690 ARG A N 1
ATOM 658 C CA . ARG A 1 97 ? 42.851 71.801 -10.821 1.00 60.25 690 ARG A CA 1
ATOM 659 C C . ARG A 1 97 ? 43.989 71.242 -11.668 1.00 59.19 690 ARG A C 1
ATOM 660 O O . ARG A 1 97 ? 43.951 71.332 -12.901 1.00 59.41 690 ARG A O 1
ATOM 668 N N . LEU A 1 98 ? 45.010 70.698 -11.006 1.00 57.47 691 LEU A N 1
ATOM 669 C CA . LEU A 1 98 ? 46.197 70.173 -11.700 1.00 56.22 691 LEU A CA 1
ATOM 670 C C . LEU A 1 98 ? 46.402 68.683 -11.424 1.00 54.72 691 LEU A C 1
ATOM 671 O O . LEU A 1 98 ? 45.696 68.093 -10.605 1.00 53.68 691 LEU A O 1
ATOM 676 N N . ALA A 1 99 ? 47.326 68.077 -12.171 1.00 53.45 692 ALA A N 1
ATOM 677 C CA . ALA A 1 99 ? 48.113 66.924 -11.701 1.00 52.70 692 ALA A CA 1
ATOM 678 C C . ALA A 1 99 ? 47.467 65.547 -11.564 1.00 52.71 692 ALA A C 1
ATOM 679 O O . ALA A 1 99 ? 47.696 64.880 -10.552 1.00 50.85 692 ALA A O 1
ATOM 681 N N . PRO A 1 100 ? 46.670 65.096 -12.563 1.00 52.51 693 PRO A N 1
ATOM 682 C CA . PRO A 1 100 ? 46.154 63.719 -12.488 1.00 51.81 693 PRO A CA 1
ATOM 683 C C . PRO A 1 100 ? 47.205 62.680 -12.140 1.00 51.49 693 PRO A C 1
ATOM 684 O O . PRO A 1 100 ? 47.746 61.974 -13.017 1.00 52.58 693 PRO A O 1
ATOM 688 N N . GLY A 1 101 ? 47.509 62.707 -10.839 1.00 49.07 694 GLY A N 1
ATOM 689 C CA . GLY A 1 101 ? 48.253 61.751 -10.019 1.00 45.84 694 GLY A CA 1
ATOM 690 C C . GLY A 1 101 ? 47.361 61.558 -8.788 1.00 44.10 694 GLY A C 1
ATOM 691 O O . GLY A 1 101 ? 46.368 60.854 -8.896 1.00 43.43 694 GLY A O 1
ATOM 692 N N . VAL A 1 102 ? 47.637 62.238 -7.657 1.00 41.33 695 VAL A N 1
ATOM 693 C CA . VAL A 1 102 ? 46.896 61.931 -6.401 1.00 39.68 695 VAL A CA 1
ATOM 694 C C . VAL A 1 102 ? 45.888 63.025 -5.997 1.00 37.04 695 VAL A C 1
ATOM 695 O O . VAL A 1 102 ? 46.289 64.153 -5.726 1.00 37.50 695 VAL A O 1
ATOM 699 N N . ILE A 1 103 ? 44.594 62.702 -5.883 1.00 34.73 696 ILE A N 1
ATOM 700 C CA . ILE A 1 103 ? 43.642 63.720 -5.403 1.00 33.48 696 ILE A CA 1
ATOM 701 C C . ILE A 1 103 ? 43.409 63.513 -3.911 1.00 31.01 696 ILE A C 1
ATOM 702 O O . ILE A 1 103 ? 43.212 62.379 -3.464 1.00 29.83 696 ILE A O 1
ATOM 707 N N . VAL A 1 104 ? 43.457 64.620 -3.170 1.00 29.13 697 VAL A N 1
ATOM 708 C CA . VAL A 1 104 ? 43.111 64.648 -1.755 1.00 29.30 697 VAL A CA 1
ATOM 709 C C . VAL A 1 104 ? 41.862 65.531 -1.662 1.00 29.64 697 VAL A C 1
ATOM 710 O O . VAL A 1 104 ? 41.893 66.709 -2.108 1.00 30.16 697 VAL A O 1
ATOM 714 N N . VAL A 1 105 ? 40.803 64.974 -1.082 1.00 29.44 698 VAL A N 1
ATOM 715 C CA . VAL A 1 105 ? 39.445 65.493 -1.204 1.00 30.72 698 VAL A CA 1
ATOM 716 C C . VAL A 1 105 ? 38.928 65.670 0.234 1.00 29.44 698 VAL A C 1
ATOM 717 O O . VAL A 1 105 ? 38.777 64.692 0.948 1.00 30.21 698 VAL A O 1
ATOM 721 N N . PRO A 1 106 ? 38.634 66.918 0.658 1.00 29.62 699 PRO A N 1
ATOM 722 C CA . PRO A 1 106 ? 37.901 66.990 1.963 1.00 29.39 699 PRO A CA 1
ATOM 723 C C . PRO A 1 106 ? 36.504 66.389 1.845 1.00 28.28 699 PRO A C 1
ATOM 724 O O . PRO A 1 106 ? 35.874 66.512 0.794 1.00 28.44 699 PRO A O 1
ATOM 728 N N . SER A 1 107 ? 36.011 65.783 2.916 1.00 27.63 700 SER A N 1
ATOM 729 C CA . SER A 1 107 ? 34.761 65.024 2.855 1.00 27.11 700 SER A CA 1
ATOM 730 C C . SER A 1 107 ? 33.649 65.833 2.227 1.00 28.07 700 SER A C 1
ATOM 731 O O . SER A 1 107 ? 32.872 65.332 1.400 1.00 29.30 700 SER A O 1
ATOM 734 N N . PHE A 1 108 ? 33.564 67.101 2.619 1.00 26.81 701 PHE A N 1
ATOM 735 C CA . PHE A 1 108 ? 32.495 67.985 2.116 1.00 28.73 701 PHE A CA 1
ATOM 736 C C . PHE A 1 108 ? 32.567 68.317 0.630 1.00 30.35 701 PHE A C 1
ATOM 737 O O . PHE A 1 108 ? 31.613 68.939 0.084 1.00 33.22 701 PHE A O 1
ATOM 745 N N . LEU A 1 109 ? 33.675 67.974 -0.018 1.00 31.42 702 LEU A N 1
ATOM 746 C CA . LEU A 1 109 ? 33.772 68.247 -1.454 1.00 34.23 702 LEU A CA 1
ATOM 747 C C . LEU A 1 109 ? 33.567 67.003 -2.256 1.00 36.48 702 LEU A C 1
ATOM 748 O O . LEU A 1 109 ? 33.619 67.055 -3.492 1.00 38.12 702 LEU A O 1
ATOM 753 N N . ALA A 1 110 ? 33.343 65.895 -1.574 1.00 36.83 703 ALA A N 1
ATOM 754 C CA . ALA A 1 110 ? 33.217 64.636 -2.279 1.00 38.84 703 ALA A CA 1
ATOM 755 C C . ALA A 1 110 ? 31.763 64.445 -2.738 1.00 39.68 703 ALA A C 1
ATOM 756 O O . ALA A 1 110 ? 31.418 63.426 -3.347 1.00 40.16 703 ALA A O 1
ATOM 758 N N . LYS A 1 111 ? 30.914 65.437 -2.434 1.00 40.43 704 LYS A N 1
ATOM 759 C CA . LYS A 1 111 ? 29.475 65.366 -2.683 1.00 42.30 704 LYS A CA 1
ATOM 760 C C . LYS A 1 111 ? 29.197 65.055 -4.144 1.00 41.25 704 LYS A C 1
ATOM 761 O O . LYS A 1 111 ? 29.689 65.763 -5.036 1.00 42.39 704 LYS A O 1
ATOM 767 N N . GLY A 1 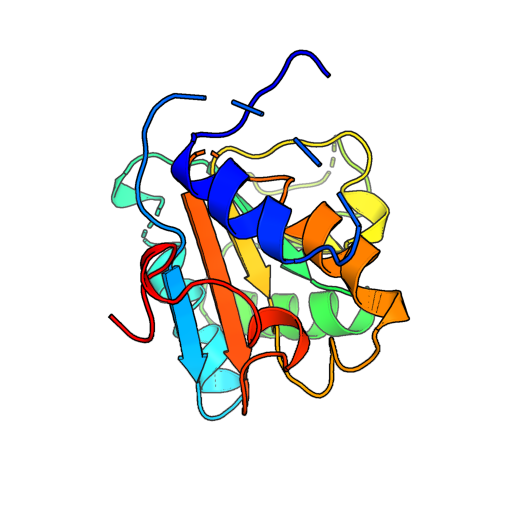112 ? 28.414 64.006 -4.373 1.00 41.02 705 GLY A N 1
ATOM 768 C CA . GLY A 1 112 ? 28.011 63.602 -5.720 1.00 40.80 705 GLY A CA 1
ATOM 769 C C . GLY A 1 112 ? 29.116 62.919 -6.489 1.00 40.02 705 GLY A C 1
ATOM 770 O O . GLY A 1 112 ? 29.038 62.832 -7.722 1.00 41.60 705 GLY A O 1
ATOM 771 N N . LEU A 1 113 ? 30.150 62.447 -5.779 1.00 37.99 706 LEU A N 1
ATOM 772 C CA . LEU A 1 113 ? 31.315 61.850 -6.455 1.00 35.87 706 LEU A CA 1
ATOM 773 C C . LEU A 1 113 ? 31.435 60.377 -6.124 1.00 35.16 706 LEU A C 1
ATOM 774 O O . LEU A 1 113 ? 31.081 59.954 -5.043 1.00 35.23 706 LEU A O 1
ATOM 779 N N . GLU A 1 114 ? 31.926 59.601 -7.082 1.00 33.46 707 GLU A N 1
ATOM 780 C CA . GLU A 1 114 ? 32.276 58.198 -6.816 1.00 32.67 707 GLU A CA 1
ATOM 781 C C . GLU A 1 114 ? 33.682 58.014 -7.386 1.00 31.11 707 GLU A C 1
ATOM 782 O O . GLU A 1 114 ? 34.034 58.658 -8.386 1.00 31.86 707 GLU A O 1
ATOM 788 N N . PHE A 1 115 ? 34.478 57.160 -6.730 1.00 29.83 708 PHE A N 1
ATOM 789 C CA . PHE A 1 115 ? 35.830 56.910 -7.149 1.00 29.08 708 PHE A CA 1
ATOM 790 C C .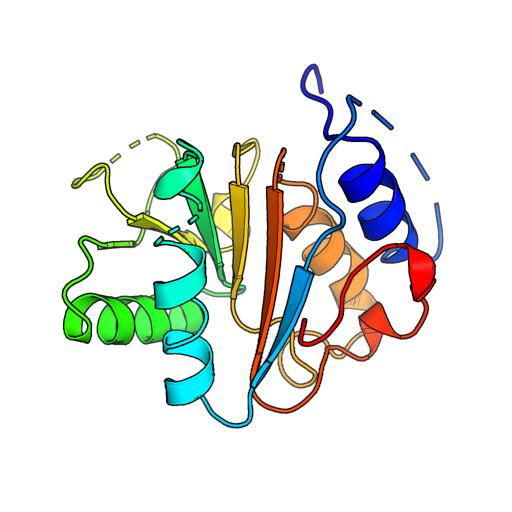 PHE A 1 115 ? 36.056 55.404 -7.250 1.00 29.50 708 PHE A C 1
ATOM 791 O O . PHE A 1 115 ? 35.464 54.637 -6.495 1.00 31.61 708 PHE A O 1
ATOM 799 N N . ASP A 1 116 ? 36.914 54.987 -8.185 1.00 29.97 709 ASP A N 1
ATOM 800 C CA . ASP A 1 116 ? 37.321 53.602 -8.303 1.00 29.86 709 ASP A CA 1
ATOM 801 C C . ASP A 1 116 ? 37.866 53.079 -6.970 1.00 30.02 709 ASP A C 1
ATOM 802 O O . ASP A 1 116 ? 37.397 52.070 -6.444 1.00 29.83 709 ASP A O 1
ATOM 807 N N . ALA A 1 117 ? 38.842 53.793 -6.423 1.00 28.84 710 ALA A N 1
ATOM 808 C CA . ALA A 1 117 ? 39.465 53.419 -5.147 1.00 27.87 710 ALA A CA 1
ATOM 809 C C . ALA A 1 117 ? 39.464 54.646 -4.244 1.00 28.35 710 ALA A C 1
ATOM 810 O O . ALA A 1 117 ? 39.668 55.790 -4.698 1.00 28.17 710 ALA A O 1
ATOM 812 N N . VAL A 1 118 ? 39.234 54.399 -2.962 1.00 28.36 711 VAL A N 1
ATOM 813 C CA . VAL A 1 118 ? 39.279 55.470 -1.975 1.00 27.52 711 VAL A CA 1
ATOM 814 C C . VAL A 1 118 ? 40.232 55.034 -0.880 1.00 28.77 711 VAL A C 1
ATOM 815 O O . VAL A 1 118 ? 40.196 53.888 -0.441 1.00 28.95 711 VAL A O 1
ATOM 819 N N . ILE A 1 119 ? 41.036 55.984 -0.429 1.00 27.26 712 ILE A N 1
ATOM 820 C CA . ILE A 1 119 ? 41.774 55.798 0.844 1.00 27.65 712 ILE A CA 1
ATOM 821 C C . ILE A 1 119 ? 41.199 56.790 1.848 1.00 27.78 712 ILE A C 1
ATOM 822 O O . ILE A 1 119 ? 41.242 57.993 1.590 1.00 28.53 712 ILE A O 1
ATOM 827 N N . VAL A 1 120 ? 40.591 56.296 2.936 1.00 27.27 713 VAL A N 1
ATOM 828 C CA . VAL A 1 120 ? 40.062 57.167 3.979 1.00 26.74 713 VAL A CA 1
ATOM 829 C C . VAL A 1 120 ? 41.206 57.548 4.896 1.00 27.37 713 VAL A C 1
ATOM 830 O O . VAL A 1 120 ? 41.788 56.707 5.579 1.00 28.83 713 VAL A O 1
ATOM 834 N N . TRP A 1 121 ? 41.492 58.852 4.955 1.00 26.99 714 TRP A N 1
ATOM 835 C CA . TRP A 1 121 ? 42.633 59.292 5.764 1.00 27.72 714 TRP A CA 1
ATOM 836 C C . TRP A 1 121 ? 42.243 59.513 7.227 1.00 28.96 714 TRP A C 1
ATOM 837 O O . TRP A 1 121 ? 41.392 60.370 7.589 1.00 28.42 714 TRP A O 1
ATOM 848 N N . ASN A 1 122 ? 42.901 58.729 8.073 1.00 28.25 715 ASN A N 1
ATOM 849 C CA . ASN A 1 122 ? 42.835 58.912 9.531 1.00 27.68 715 ASN A CA 1
ATOM 850 C C . ASN A 1 122 ? 41.443 58.666 10.105 1.00 27.35 715 ASN A C 1
ATOM 851 O O . ASN A 1 122 ? 40.862 59.523 10.797 1.00 28.34 715 ASN A O 1
ATOM 856 N N . ALA A 1 123 ? 40.975 57.460 9.852 1.00 27.61 716 ALA A N 1
ATOM 857 C CA . ALA A 1 123 ? 39.713 56.954 10.385 1.00 28.03 716 ALA A CA 1
ATOM 858 C C . ALA A 1 123 ? 39.897 56.488 11.835 1.00 28.18 716 ALA A C 1
ATOM 859 O O . ALA A 1 123 ? 39.619 55.312 12.156 1.00 28.50 716 ALA A O 1
ATOM 861 N N . ASN A 1 124 ? 40.347 57.404 12.691 1.00 27.59 717 ASN A N 1
ATOM 862 C CA . ASN A 1 124 ? 40.777 57.011 14.016 1.00 28.53 717 ASN A CA 1
ATOM 863 C C . ASN A 1 124 ? 39.774 57.432 15.090 1.00 29.14 717 ASN A C 1
ATOM 864 O O . ASN A 1 124 ? 38.653 57.883 14.780 1.00 29.75 717 ASN A O 1
ATOM 869 N N . GLN A 1 125 ? 40.142 57.235 16.346 1.00 28.40 718 GLN A N 1
ATOM 870 C CA . GLN A 1 125 ? 39.217 57.516 17.446 1.00 29.52 718 GLN A CA 1
ATOM 871 C C . GLN A 1 125 ? 39.000 59.019 17.563 1.00 30.46 718 GLN A C 1
ATOM 872 O O . GLN A 1 125 ? 37.857 59.471 17.741 1.00 30.50 718 GLN A O 1
ATOM 878 N N . GLU A 1 126 ? 40.077 59.798 17.450 1.00 30.55 719 GLU A N 1
ATOM 879 C CA . GLU A 1 126 ? 39.926 61.234 17.645 1.00 32.78 719 GLU A CA 1
ATOM 880 C C . GLU A 1 126 ? 39.010 61.838 16.596 1.00 31.60 719 GLU A C 1
ATOM 881 O O . GLU A 1 126 ? 38.198 62.727 16.908 1.00 32.96 719 GLU A O 1
ATOM 887 N N . ASN A 1 127 ? 39.152 61.364 15.361 1.00 30.09 720 ASN A N 1
ATOM 888 C CA . ASN A 1 127 ? 38.416 61.950 14.241 1.00 29.75 720 ASN A CA 1
ATOM 889 C C . ASN A 1 127 ? 36.983 61.441 14.119 1.00 30.22 720 ASN A C 1
ATOM 890 O O . ASN A 1 127 ? 36.102 62.156 13.546 1.00 31.63 720 ASN A O 1
ATOM 895 N N . TYR A 1 128 ? 36.744 60.200 14.569 1.00 30.27 721 TYR A N 1
ATOM 896 C CA . TYR A 1 128 ? 35.433 59.613 14.398 1.00 30.46 721 TYR A CA 1
ATOM 897 C C . TYR A 1 128 ? 35.044 58.932 15.691 1.00 31.11 721 TYR A C 1
ATOM 898 O O . TYR A 1 128 ? 35.067 57.710 15.780 1.00 30.85 721 TYR A O 1
ATOM 907 N N . GLN A 1 129 ? 34.645 59.752 16.680 1.00 31.62 722 GLN A N 1
ATOM 908 C CA . GLN A 1 129 ? 34.394 59.303 18.016 1.00 33.63 722 GLN A CA 1
ATOM 909 C C . GLN A 1 129 ? 32.892 59.261 18.310 1.00 32.29 722 GLN A C 1
ATOM 910 O O . GLN A 1 129 ? 32.420 58.428 19.077 1.00 32.43 722 GLN A O 1
ATOM 916 N N . ARG A 1 130 ? 32.134 60.147 17.669 1.00 30.50 723 ARG A N 1
ATOM 917 C CA . ARG A 1 130 ? 30.756 60.371 18.089 1.00 30.88 723 ARG A CA 1
ATOM 918 C C . ARG A 1 130 ? 29.786 59.564 17.269 1.00 29.03 723 ARG A C 1
ATOM 919 O O . ARG A 1 130 ? 29.978 59.383 16.067 1.00 29.11 723 ARG A O 1
ATOM 927 N N . GLU A 1 131 ? 28.699 59.121 17.915 1.00 28.84 724 GLU A N 1
ATOM 928 C CA . GLU A 1 131 ? 27.638 58.442 17.194 1.00 28.48 724 GLU A CA 1
ATOM 929 C C . GLU A 1 131 ? 27.124 59.275 16.037 1.00 28.38 724 GLU A C 1
ATOM 930 O O . GLU A 1 131 ? 26.767 58.728 14.980 1.00 28.12 724 GLU A O 1
ATOM 936 N N . ASP A 1 132 ? 27.107 60.581 16.235 1.00 27.49 725 ASP A N 1
ATOM 937 C CA . ASP A 1 132 ? 26.602 61.455 15.179 1.00 27.32 725 ASP A CA 1
ATOM 938 C C . ASP A 1 132 ? 27.496 61.481 13.957 1.00 27.67 725 ASP A C 1
ATOM 939 O O . ASP A 1 132 ? 27.053 61.992 12.911 1.00 28.64 725 ASP A O 1
ATOM 944 N N . GLU A 1 133 ? 28.744 61.010 14.093 1.00 25.77 726 GLU A N 1
ATOM 945 C CA . GLU A 1 133 ? 29.705 60.973 12.970 1.00 26.67 726 GLU A CA 1
ATOM 946 C C . GLU A 1 133 ? 29.570 59.694 12.126 1.00 27.44 726 GLU A C 1
ATOM 947 O O . GLU A 1 133 ? 30.304 59.530 11.167 1.00 28.55 726 GLU A O 1
ATOM 953 N N . ARG A 1 134 ? 28.678 58.773 12.511 1.00 27.97 727 ARG A N 1
ATOM 954 C CA . ARG A 1 134 ? 28.517 57.545 11.696 1.00 28.23 727 ARG A CA 1
ATOM 955 C C . ARG A 1 134 ? 28.100 57.897 10.266 1.00 27.92 727 ARG A C 1
ATOM 956 O O . ARG A 1 134 ? 28.589 57.280 9.281 1.00 28.58 727 ARG A O 1
ATOM 964 N N . GLN A 1 135 ? 27.195 58.869 10.125 1.00 28.59 728 GLN A N 1
ATOM 965 C CA . GLN A 1 135 ? 26.674 59.203 8.783 1.00 29.02 728 GLN A CA 1
ATOM 966 C C . GLN A 1 135 ? 27.837 59.676 7.900 1.00 29.14 728 GLN A C 1
ATOM 967 O O . GLN A 1 135 ? 27.975 59.263 6.745 1.00 29.03 728 GLN A O 1
ATOM 973 N N . LEU A 1 136 ? 28.683 60.539 8.461 1.00 28.43 729 LEU A N 1
ATOM 974 C CA . LEU A 1 136 ? 29.870 61.020 7.728 1.00 29.03 729 LEU A CA 1
ATOM 975 C C . LEU A 1 136 ? 30.804 59.880 7.316 1.00 28.46 729 LEU A C 1
ATOM 976 O O . LEU A 1 136 ? 31.188 59.785 6.144 1.00 27.61 729 LEU A O 1
ATOM 981 N N . LEU A 1 137 ? 31.181 59.018 8.267 1.00 27.95 730 LEU A N 1
ATOM 982 C CA . LEU A 1 137 ? 32.112 57.957 7.948 1.00 28.06 730 LEU A CA 1
ATOM 983 C C . LEU A 1 137 ? 31.509 57.013 6.919 1.00 28.06 730 LEU A C 1
ATOM 984 O O . LEU A 1 137 ? 32.189 56.613 5.974 1.00 27.97 730 LEU A O 1
ATOM 989 N N . TYR A 1 138 ? 30.222 56.706 7.074 1.00 27.25 731 TYR A N 1
ATOM 990 C CA . TYR A 1 138 ? 29.507 55.890 6.088 1.00 27.48 731 TYR A CA 1
ATOM 991 C C . TYR A 1 138 ? 29.574 56.534 4.690 1.00 28.57 731 TYR A C 1
ATOM 992 O O . TYR A 1 138 ? 29.905 55.888 3.691 1.00 28.17 731 TYR A O 1
ATOM 1001 N N . THR A 1 139 ? 29.213 57.804 4.635 1.00 28.14 732 THR A N 1
ATOM 1002 C CA . THR A 1 139 ? 29.211 58.525 3.358 1.00 28.97 732 THR A CA 1
ATOM 1003 C C . THR A 1 139 ? 30.592 58.529 2.694 1.00 28.60 732 THR A C 1
ATOM 1004 O O . THR A 1 139 ? 30.707 58.317 1.510 1.00 30.49 732 THR A O 1
ATOM 1008 N N . ILE A 1 140 ? 31.633 58.794 3.466 1.00 29.03 733 ILE A N 1
ATOM 1009 C CA . ILE A 1 140 ? 32.988 58.794 2.910 1.00 28.61 733 ILE A CA 1
ATOM 1010 C C . ILE A 1 140 ? 33.340 57.425 2.337 1.00 29.48 733 ILE A C 1
ATOM 1011 O O . ILE A 1 140 ? 33.814 57.305 1.207 1.00 29.65 733 ILE A O 1
ATOM 1016 N N . CYS A 1 141 ? 33.116 56.392 3.129 1.00 29.07 734 CYS A N 1
ATOM 1017 C CA . CYS A 1 141 ? 33.514 55.058 2.697 1.00 29.13 734 CYS A CA 1
ATOM 1018 C C . CYS A 1 141 ? 32.696 54.631 1.476 1.00 29.19 734 CYS A C 1
ATOM 1019 O O . CYS A 1 141 ? 33.222 53.925 0.601 1.00 29.54 734 CYS A O 1
ATOM 1022 N N . SER A 1 142 ? 31.439 55.081 1.407 1.00 28.43 735 SER A N 1
ATOM 1023 C CA A SER A 1 142 ? 30.517 54.678 0.357 0.50 28.65 735 SER A CA 1
ATOM 1024 C CA B SER A 1 142 ? 30.513 54.685 0.351 0.50 29.73 735 SER A CA 1
ATOM 1025 C C . SER A 1 142 ? 30.868 55.309 -1.011 1.00 28.50 735 SER A C 1
ATOM 1026 O O . SER A 1 142 ? 30.279 54.947 -2.029 1.00 30.12 735 SER A O 1
ATOM 1031 N N . ARG A 1 143 ? 31.826 56.251 -1.018 1.0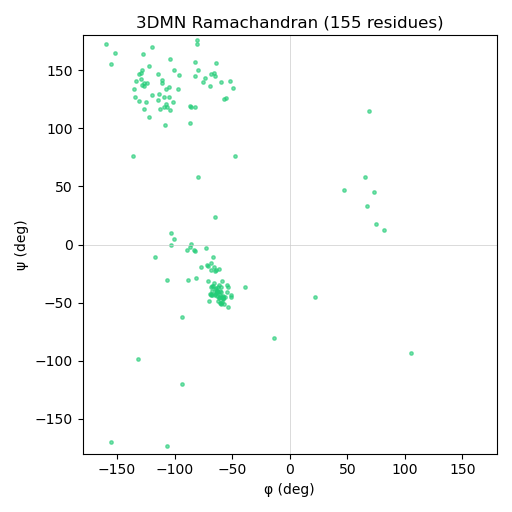0 29.82 736 ARG A N 1
ATOM 1032 C CA . ARG A 1 143 ? 32.303 56.863 -2.273 1.00 30.89 736 ARG A CA 1
ATOM 1033 C C . ARG A 1 143 ? 33.132 55.874 -3.082 1.00 29.99 736 ARG A C 1
ATOM 1034 O O . ARG A 1 143 ? 33.363 56.107 -4.261 1.00 31.24 736 ARG A O 1
ATOM 1042 N N . ALA A 1 144 ? 33.629 54.810 -2.430 1.00 28.33 737 ALA A N 1
ATOM 1043 C CA . ALA A 1 144 ? 34.470 53.812 -3.132 1.00 27.96 737 ALA A CA 1
ATOM 1044 C C . ALA A 1 144 ? 33.628 52.841 -3.900 1.00 28.12 737 ALA A C 1
ATOM 1045 O O . ALA A 1 144 ? 32.713 52.194 -3.336 1.00 27.80 737 ALA A O 1
ATOM 1055 N N . HIS A 1 146 ? 35.208 50.297 -6.017 1.00 28.77 739 HIS A N 1
ATOM 1056 C CA . HIS A 1 146 ? 35.887 49.014 -6.275 1.00 28.01 739 HIS A CA 1
ATOM 1057 C C . HIS A 1 146 ? 36.922 48.631 -5.199 1.00 28.21 739 HIS A C 1
ATOM 1058 O O . HIS A 1 146 ? 37.033 47.466 -4.840 1.00 29.52 739 HIS A O 1
ATOM 1065 N N . GLU A 1 147 ? 37.643 49.617 -4.664 1.00 27.29 740 GLU A N 1
ATOM 1066 C CA . GLU A 1 147 ? 38.665 49.370 -3.628 1.00 27.59 740 GLU A CA 1
ATOM 1067 C C . GLU A 1 147 ? 38.511 50.406 -2.519 1.00 27.75 740 GLU A C 1
ATOM 1068 O O . GLU A 1 147 ? 38.353 51.573 -2.787 1.00 27.59 740 GLU A O 1
ATOM 1074 N N . LEU A 1 148 ? 38.548 49.928 -1.286 1.00 26.42 741 LEU A N 1
ATOM 1075 C CA . LEU A 1 148 ? 38.403 50.814 -0.126 1.00 25.96 741 LEU A CA 1
ATOM 1076 C C . LEU A 1 148 ? 39.460 50.466 0.908 1.00 27.78 741 LEU A C 1
ATOM 1077 O O . LEU A 1 148 ? 39.574 49.308 1.332 1.00 28.11 741 LEU A O 1
ATOM 1082 N N . THR A 1 149 ? 40.199 51.491 1.324 1.00 26.92 742 THR A N 1
ATOM 1083 C CA . THR A 1 149 ? 41.289 51.336 2.304 1.00 26.77 742 THR A CA 1
ATOM 1084 C C . THR A 1 149 ? 41.017 52.372 3.364 1.00 27.55 742 THR A C 1
ATOM 1085 O O . THR A 1 149 ? 40.668 53.485 3.064 1.00 28.02 742 THR A O 1
ATOM 1089 N N . LEU A 1 150 ? 41.175 51.978 4.627 1.00 27.28 743 LEU A N 1
ATOM 1090 C CA . LEU A 1 150 ? 41.090 52.935 5.759 1.00 27.57 743 LEU A CA 1
ATOM 1091 C C . LEU A 1 150 ? 42.405 52.905 6.480 1.00 27.94 743 LEU A C 1
ATOM 1092 O O . LEU A 1 150 ? 42.878 51.841 6.884 1.00 29.36 743 LEU A O 1
ATOM 1097 N N . VAL A 1 151 ? 42.966 54.092 6.682 1.00 26.84 744 VAL A N 1
ATOM 1098 C CA . VAL A 1 151 ? 44.207 54.237 7.479 1.00 27.14 744 VAL A CA 1
ATOM 1099 C C . VAL A 1 151 ? 43.886 55.000 8.729 1.00 27.99 744 VAL A C 1
ATOM 1100 O O . VAL A 1 151 ? 43.296 56.061 8.649 1.00 27.88 744 VAL A O 1
ATOM 1104 N N . ALA A 1 152 ? 44.283 54.472 9.896 1.00 27.13 745 ALA A N 1
ATOM 1105 C CA . ALA A 1 152 ? 43.986 55.167 11.166 1.00 27.57 745 ALA A CA 1
ATOM 1106 C C . ALA A 1 152 ? 45.299 55.376 11.868 1.00 28.83 745 ALA A C 1
ATOM 1107 O O . ALA A 1 152 ? 46.133 54.478 11.869 1.00 30.16 745 ALA A O 1
ATOM 1109 N N . VAL A 1 153 ? 45.467 56.542 12.470 1.00 26.26 746 VAL A N 1
ATOM 1110 C CA . VAL A 1 153 ? 46.665 56.853 13.269 1.00 27.40 746 VAL A CA 1
ATOM 1111 C C . VAL A 1 153 ? 46.252 56.755 14.738 1.00 28.00 746 VAL A C 1
ATOM 1112 O O . VAL A 1 153 ? 45.386 57.522 15.231 1.00 28.69 746 VAL A O 1
ATOM 1116 N N . GLY A 1 154 ? 46.849 55.801 15.431 1.00 26.87 747 GLY A N 1
ATOM 1117 C CA . GLY A 1 154 ? 46.602 55.596 16.854 1.00 28.31 747 GLY A CA 1
ATOM 1118 C C . GLY A 1 154 ? 45.728 54.385 17.042 1.00 29.41 747 GLY A C 1
ATOM 1119 O O . GLY A 1 154 ? 46.203 53.252 17.092 1.00 29.07 747 GLY A O 1
ATOM 1120 N N . SER A 1 155 ? 44.417 54.626 17.110 1.00 29.57 748 SER A N 1
ATOM 1121 C CA . SER A 1 155 ? 43.431 53.556 17.260 1.00 29.03 748 SER A CA 1
ATOM 1122 C C . SER A 1 155 ? 42.369 53.688 16.202 1.00 29.44 748 SER A C 1
ATOM 1123 O O . SER A 1 155 ? 42.079 54.792 15.762 1.00 29.49 748 SER A O 1
ATOM 1126 N N . LEU A 1 156 ? 41.808 52.553 15.807 1.00 28.60 749 LEU A N 1
ATOM 1127 C CA . LEU A 1 156 ? 40.697 52.587 14.855 1.00 29.01 749 LEU A CA 1
ATOM 1128 C C . LEU A 1 156 ? 39.481 53.279 15.475 1.00 29.11 749 LEU A C 1
ATOM 1129 O O . LEU A 1 156 ? 39.189 53.136 16.663 1.00 30.21 749 LEU A O 1
ATOM 1134 N N . SER A 1 157 ? 38.729 54.005 14.628 1.00 29.06 750 SER A N 1
ATOM 1135 C CA . SER A 1 157 ? 37.492 54.627 15.102 1.00 29.30 750 SER A CA 1
ATOM 1136 C C . SER A 1 157 ? 36.636 53.596 15.868 1.00 27.87 750 SER A C 1
ATOM 1137 O O . SER A 1 157 ? 36.374 52.496 15.346 1.00 29.69 750 SER A O 1
ATOM 1140 N N . PRO A 1 158 ? 36.106 53.979 17.029 1.00 29.52 751 PRO A N 1
ATOM 1141 C CA . PRO A 1 158 ? 35.204 53.071 17.760 1.00 29.78 751 PRO A CA 1
ATOM 1142 C C . PRO A 1 158 ? 33.903 52.832 16.994 1.00 30.01 751 PRO A C 1
ATOM 1143 O O . PRO A 1 158 ? 33.196 51.851 17.266 1.00 30.42 751 PRO A O 1
ATOM 1147 N N . LEU A 1 159 ? 33.601 53.720 16.059 1.00 28.10 752 LEU A N 1
ATOM 1148 C CA . LEU A 1 159 ? 32.371 53.544 15.271 1.00 27.17 752 LEU A CA 1
ATOM 1149 C C . LEU A 1 159 ? 32.467 52.257 14.427 1.00 28.07 752 LEU A C 1
ATOM 1150 O O . LEU A 1 159 ? 31.454 51.770 13.937 1.00 28.47 752 LEU A O 1
ATOM 1155 N N . LEU A 1 160 ? 33.710 51.807 14.193 1.00 27.99 753 LEU A N 1
ATOM 1156 C CA . LEU A 1 160 ? 33.923 50.611 13.371 1.00 28.46 753 LEU A CA 1
ATOM 1157 C C . LEU A 1 160 ? 33.909 49.335 14.187 1.00 29.01 753 LEU A C 1
ATOM 1158 O O . LEU A 1 160 ? 33.928 48.234 13.611 1.00 29.27 753 LEU A O 1
ATOM 1163 N N . ALA A 1 161 ? 33.805 49.460 15.521 1.00 28.42 754 ALA A N 1
ATOM 1164 C CA . ALA A 1 161 ? 33.876 48.262 16.388 1.00 28.64 754 ALA A CA 1
ATOM 1165 C C . ALA A 1 161 ? 32.721 47.299 16.065 1.00 28.77 754 ALA A C 1
ATOM 1166 O O . ALA A 1 161 ? 32.878 46.090 16.140 1.00 30.01 754 ALA A O 1
ATOM 1168 N N . ARG A 1 162 ? 31.571 47.847 15.723 1.00 28.40 755 ARG A N 1
ATOM 1169 C CA . ARG A 1 162 ? 30.374 47.030 15.488 1.00 29.87 755 ARG A CA 1
ATOM 1170 C C . ARG A 1 162 ? 30.458 46.241 14.202 1.00 29.92 755 ARG A C 1
ATOM 1171 O O . ARG A 1 162 ? 29.705 45.290 14.024 1.00 32.54 755 ARG A O 1
ATOM 1179 N N . VAL A 1 163 ? 31.352 46.624 13.301 1.00 28.88 756 VAL A N 1
ATOM 1180 C CA . VAL A 1 163 ? 31.402 45.931 11.987 1.00 29.09 756 VAL A CA 1
ATOM 1181 C C . VAL A 1 163 ? 31.909 44.507 12.160 1.00 29.90 756 VAL A C 1
ATOM 1182 O O . VAL A 1 163 ? 32.877 44.268 12.851 1.00 30.57 756 VAL A O 1
ATOM 1186 N N . ASN A 1 164 ? 31.252 43.565 11.490 1.00 28.00 757 ASN A N 1
ATOM 1187 C CA . ASN A 1 164 ? 31.656 42.178 11.503 1.00 29.01 757 ASN A CA 1
ATOM 1188 C C . ASN A 1 164 ? 33.102 42.068 11.007 1.00 28.96 757 ASN A C 1
ATOM 1189 O O . ASN A 1 164 ? 33.424 42.518 9.886 1.00 28.98 757 ASN A O 1
ATOM 1194 N N . HIS A 1 165 ? 33.966 41.437 11.811 1.00 29.81 758 HIS A N 1
ATOM 1195 C CA . HIS A 1 165 ? 35.387 41.352 11.417 1.00 30.12 758 HIS A CA 1
ATOM 1196 C C . HIS A 1 165 ? 35.620 40.598 10.113 1.00 29.79 758 HIS A C 1
ATOM 1197 O O . HIS A 1 165 ? 36.648 40.809 9.455 1.00 30.40 758 HIS A O 1
ATOM 1204 N N . ALA A 1 166 ? 34.670 39.761 9.713 1.00 29.21 759 ALA A N 1
ATOM 1205 C CA . ALA A 1 166 ? 34.785 39.039 8.440 1.00 27.78 759 ALA A CA 1
ATOM 1206 C C . ALA A 1 166 ? 34.761 39.972 7.202 1.00 28.12 759 ALA A C 1
ATOM 1207 O O . ALA A 1 166 ? 35.191 39.590 6.101 1.00 27.64 759 ALA A O 1
ATOM 1209 N N . LEU A 1 167 ? 34.181 41.154 7.385 1.00 27.76 760 LEU A N 1
ATOM 1210 C CA . LEU A 1 167 ? 33.909 42.072 6.243 1.00 28.29 760 LEU A CA 1
ATOM 1211 C C . LEU A 1 167 ? 35.089 42.928 5.838 1.00 28.89 760 LEU A C 1
ATOM 1212 O O . LEU A 1 167 ? 34.996 43.721 4.893 1.00 29.42 760 LEU A O 1
ATOM 1217 N N . TYR A 1 168 ? 36.181 42.851 6.584 1.00 29.08 761 TYR A N 1
ATOM 1218 C CA . TYR A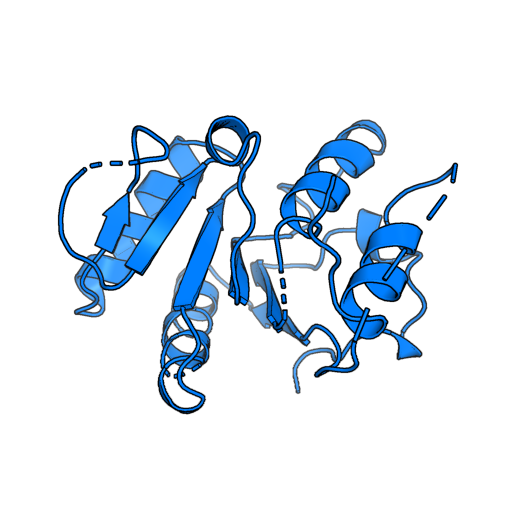 1 168 ? 37.362 43.610 6.203 1.00 29.16 761 TYR A CA 1
ATOM 1219 C C . TYR A 1 168 ? 38.611 42.933 6.682 1.00 30.65 761 TYR A C 1
ATOM 1220 O O . TYR A 1 168 ? 38.532 42.041 7.556 1.00 31.20 761 TYR A O 1
ATOM 1229 N N . THR A 1 169 ? 39.767 43.351 6.137 1.00 30.96 762 THR A N 1
ATOM 1230 C CA . THR A 1 169 ? 41.046 42.882 6.671 1.00 32.22 762 THR A CA 1
ATOM 1231 C C . THR A 1 169 ? 41.658 43.951 7.574 1.00 33.24 762 THR A C 1
ATOM 1232 O O . THR A 1 169 ? 41.421 45.152 7.383 1.00 32.67 762 THR A O 1
ATOM 1236 N N . LEU A 1 170 ? 42.417 43.493 8.572 1.00 34.33 763 LEU A N 1
ATOM 1237 C CA . LEU A 1 170 ? 43.034 44.390 9.538 1.00 35.86 763 LEU A CA 1
ATOM 1238 C C . LEU A 1 170 ? 44.534 44.142 9.567 1.00 37.59 763 LEU A C 1
ATOM 1239 O O . LEU A 1 170 ? 44.989 43.014 9.849 1.00 37.52 763 LEU A O 1
ATOM 1244 N N . ASN A 1 171 ? 45.299 45.201 9.310 1.00 38.99 764 ASN A N 1
ATOM 1245 C CA . ASN A 1 171 ? 46.771 45.129 9.352 1.00 41.68 764 ASN A CA 1
ATOM 1246 C C . ASN A 1 171 ? 47.330 43.921 8.606 1.00 44.00 764 ASN A C 1
ATOM 1247 O O . ASN A 1 171 ? 48.196 43.205 9.137 1.00 44.05 764 ASN A O 1
ATOM 1252 N N . GLU A 1 172 ? 46.830 43.701 7.382 1.00 45.89 765 GLU A N 1
ATOM 1253 C CA . GLU A 1 172 ? 47.212 42.528 6.598 1.00 48.27 765 GLU A CA 1
ATOM 1254 C C . GLU A 1 172 ? 48.677 42.607 6.140 1.00 49.04 765 GLU A C 1
ATOM 1255 O O . GLU A 1 172 ? 49.118 43.613 5.574 1.00 50.25 765 GLU A O 1
#

CATH classification: 3.40.50.300

Organism: Lactiplantibacillus plantarum (strain ATCC BAA-793 / NCIMB 8826 / WCFS1) (NCBI:txid220668)

Nearest PDB structures (foldseek):
  3dmn-assembly1_A  TM=1.006E+00  e=5.267E-32  Lactiplantibacillus plantarum
  6vsx-assembly1_A  TM=9.155E-01  e=5.134E-16  Bacillus subtilis
  6zca-assembly1_H  TM=8.600E-01  e=1.220E-10  Bacillus subtilis
  6yxu-assembly1_H  TM=6.510E-01  e=1.748E-04  Mycolicibacterium smegmatis MC2 155
  8h5z-assembly1_B  TM=5.692E-01  e=2.000E-03  Escherichia coli K-12

Sequence (159 aa):
ASYRSTQQITDFTKEILVNRQGDLPNVVVTPNFEAGVDQQVVDQLANDSERDTTAIIGKSLAECEALTKALKARGEQVTLIQTENRLAPGVIVVPSFLAKGLEFDAVIVWNANQENYQREDERQLLYTICSSRAHELTLVAVGSLSPLLARVNHALYTLNE

Solvent-accessible surface area: 8542 Å² total

InterPro domains:
  IPR000212 UvrD-like helicase [PTHR11070] (66-675)
  IPR014016 UvrD-like helicase, ATP-binding domain [PF00580] (211-569)
  IPR014016 UvrD-like helicase, ATP-binding domain [PS51198] (209-601)
  IPR027417 P-loop containing nucleoside triphosphate hydrolase [G3DSA:3.40.50.300] (200-311)
  IPR027417 P-loop containing nucleoside triphosphate hydrolase [G3DSA:3.40.50.300] (393-590)
  IPR027417 P-loop containing nucleoside triphosphate hydrolase [G3DSA:3.40.50.300] (595-767)
  IPR027417 P-loop containing nucleoside triphosphate hydrolase [SSF52540] (202-749)
  IPR027785 UvrD-like helicase C-terminal domain [PF13538] (699-744)
  IPR048228 RNA polymerase recycling motor HelD-like, bacillota [NF041464] (7-761)

Foldseek 3Di:
DPDAEPPLLVQLLVQLAPPVHADQAAEEEAAADLRLLVVVVVVLCCVVVVFQEEEEEADVVLLVVSQVSVVVVVFQEDADPADPDDDSTYYYYYLVRCPPAAGAEYEYRAQACVVAPDSVCSVSVSSRSRSYSYYYYYHHRHHHVSSVRGDPVSYHYND

Secondary structure (DSSP, 8-state):
------HHHHHHHHTTS-----PPPEEEEESSHHHHHHHHHHHH--GGGT--EEEEESSHHHHHHHHHHHHTTT--EEE-SS-----SSEEEEEGGG-TT---SEEEEET-BTTTS-SGGGHHHHHHHHTT--EEEEEEESSB-GGGTTS-GGGSEE--

B-factor: mean 33.29, std 7.97, range [14.08, 66.41]